Protein AF-A0A9E5QUR3-F1 (afdb_monomer_lite)

Sequence (126 aa):
MLERWEDKIEAMLRLTPRQNVTSLLGVPTWTIVLLQRILDETGKQHIEEVWPHLEVFIHGAVAFTPYREWFQKIAPSLRFMETYNASEGFFGLQDELSREDMLLLLDYGIFYEFVPLAELEQAHPR

Radius of gyration: 18.16 Å; chains: 1; bounding box: 45×33×49 Å

Structure (mmCIF, N/CA/C/O backbone):
data_AF-A0A9E5QUR3-F1
#
_entry.id   AF-A0A9E5QUR3-F1
#
loop_
_atom_site.group_PDB
_atom_site.id
_atom_site.type_symbol
_atom_site.label_atom_id
_atom_site.label_alt_id
_atom_site.label_comp_id
_atom_site.label_asym_id
_atom_site.label_entity_id
_atom_site.label_seq_id
_atom_site.pdbx_PDB_ins_code
_atom_site.Cartn_x
_atom_site.Cartn_y
_atom_site.Cartn_z
_atom_site.occupancy
_atom_site.B_iso_or_equiv
_atom_site.auth_seq_id
_atom_site.auth_comp_id
_atom_site.auth_asym_id
_atom_site.auth_atom_id
_atom_site.pdbx_PDB_model_num
ATOM 1 N N . MET A 1 1 ? 6.381 22.691 4.811 1.00 51.72 1 MET A N 1
ATOM 2 C CA . MET A 1 1 ? 6.107 21.242 4.950 1.00 51.72 1 MET A CA 1
ATOM 3 C C . MET A 1 1 ? 6.888 20.749 6.161 1.00 51.72 1 MET A C 1
ATOM 5 O O . MET A 1 1 ? 7.980 21.259 6.355 1.00 51.72 1 MET A O 1
ATOM 9 N N . LEU A 1 2 ? 6.356 19.840 6.986 1.00 67.06 2 LEU A N 1
ATOM 10 C CA . LEU A 1 2 ? 7.141 19.242 8.081 1.00 67.06 2 LEU A CA 1
ATOM 11 C C . LEU A 1 2 ? 8.331 18.471 7.485 1.00 67.06 2 LEU A C 1
ATOM 13 O O . LEU A 1 2 ? 8.135 17.705 6.538 1.00 67.06 2 LEU A O 1
ATOM 17 N N . GLU A 1 3 ? 9.542 18.700 7.992 1.00 75.44 3 GLU A N 1
ATOM 18 C CA . GLU A 1 3 ? 10.769 18.108 7.434 1.00 75.44 3 GLU A CA 1
ATOM 19 C C . GLU A 1 3 ? 11.024 16.700 7.975 1.00 75.44 3 GLU A C 1
ATOM 21 O O . GLU A 1 3 ? 11.399 15.804 7.219 1.00 75.44 3 GLU A O 1
ATOM 26 N N . ARG A 1 4 ? 10.751 16.478 9.265 1.00 82.69 4 ARG A N 1
ATOM 27 C CA . ARG A 1 4 ? 10.962 15.190 9.927 1.00 82.69 4 ARG A CA 1
ATOM 28 C C . ARG A 1 4 ? 9.747 14.290 9.783 1.00 82.69 4 ARG A C 1
ATOM 30 O O . ARG A 1 4 ? 8.600 14.733 9.866 1.00 82.69 4 ARG A O 1
ATOM 37 N N . TRP A 1 5 ? 10.007 13.010 9.562 1.00 80.94 5 TRP A N 1
ATOM 38 C CA . TR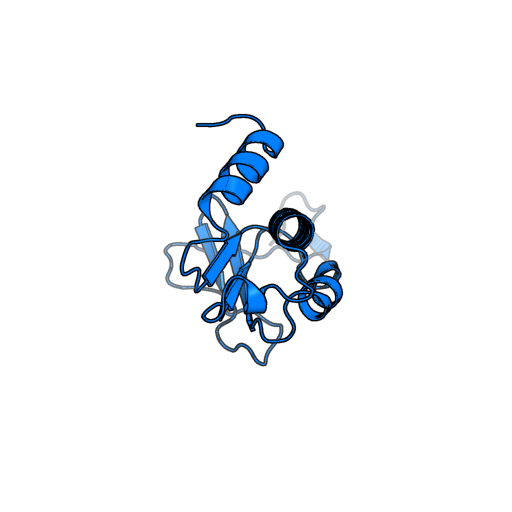P A 1 5 ? 8.955 12.021 9.373 1.00 80.94 5 TRP A CA 1
ATOM 39 C C . TRP A 1 5 ? 8.169 11.760 10.665 1.00 80.94 5 TRP A C 1
ATOM 41 O O . TRP A 1 5 ? 6.947 11.629 10.634 1.00 80.94 5 TRP A O 1
ATOM 51 N N . GLU A 1 6 ? 8.847 11.772 11.810 1.00 84.00 6 GLU A N 1
ATOM 52 C CA . GLU A 1 6 ? 8.230 11.562 13.119 1.00 84.00 6 GLU A CA 1
ATOM 53 C C . GLU A 1 6 ? 7.166 12.626 13.416 1.00 84.00 6 GLU A C 1
ATOM 55 O O . GLU A 1 6 ? 6.067 12.297 13.862 1.00 84.00 6 GLU A O 1
ATOM 60 N N . ASP A 1 7 ? 7.443 13.886 13.069 1.00 89.56 7 ASP A N 1
ATOM 61 C CA . ASP A 1 7 ? 6.504 14.997 13.252 1.00 89.56 7 ASP A CA 1
ATOM 62 C C . ASP A 1 7 ? 5.251 14.830 12.378 1.00 89.56 7 ASP A C 1
ATOM 64 O O . ASP A 1 7 ? 4.147 15.211 12.778 1.00 89.56 7 ASP A O 1
ATOM 68 N N . LYS A 1 8 ? 5.400 14.240 11.181 1.00 88.25 8 LYS A N 1
ATOM 69 C CA . LYS A 1 8 ? 4.270 13.939 10.287 1.00 88.25 8 LYS A CA 1
ATOM 70 C C . LYS A 1 8 ? 3.393 12.839 10.862 1.00 88.25 8 LYS A C 1
ATOM 72 O O . LYS A 1 8 ? 2.176 12.998 10.869 1.00 88.25 8 LYS A O 1
ATOM 77 N N . ILE A 1 9 ? 3.994 11.753 11.349 1.00 89.00 9 ILE A N 1
ATOM 78 C CA . ILE A 1 9 ? 3.265 10.667 12.017 1.00 89.00 9 ILE A CA 1
ATOM 79 C C . ILE A 1 9 ? 2.472 11.221 13.198 1.00 89.00 9 ILE A C 1
ATOM 81 O O . ILE A 1 9 ? 1.273 10.986 13.299 1.00 89.00 9 ILE A O 1
ATOM 85 N N . GLU A 1 10 ? 3.117 12.026 14.037 1.00 90.44 10 GLU A N 1
ATOM 86 C CA . GLU A 1 10 ? 2.497 12.641 15.206 1.00 90.44 10 GLU A CA 1
ATOM 87 C C . GLU A 1 10 ? 1.327 13.570 14.831 1.00 90.44 10 GLU A C 1
ATOM 89 O O . GLU A 1 10 ? 0.270 13.568 15.462 1.00 90.44 10 GLU A O 1
ATOM 94 N N . ALA A 1 11 ? 1.470 14.347 13.755 1.00 92.31 11 ALA A N 1
ATOM 95 C CA . ALA A 1 11 ? 0.373 15.152 13.233 1.00 92.31 11 ALA A CA 1
ATOM 96 C C . ALA A 1 11 ? -0.784 14.294 12.692 1.00 92.31 11 ALA A C 1
ATOM 98 O O . ALA A 1 11 ? -1.945 14.599 12.970 1.00 92.31 11 ALA A O 1
ATOM 99 N N . MET A 1 12 ? -0.488 13.223 11.948 1.00 92.56 12 MET A N 1
ATOM 100 C CA . MET A 1 12 ? -1.502 12.310 11.413 1.00 92.56 12 MET A CA 1
ATOM 101 C C . MET A 1 12 ? -2.267 11.598 12.530 1.00 92.56 12 MET A C 1
ATOM 103 O O . MET A 1 12 ? -3.492 11.511 12.454 1.00 92.56 12 MET A O 1
ATOM 107 N N . LEU A 1 13 ? -1.585 11.169 13.589 1.00 92.69 13 LEU A N 1
ATOM 108 C CA . LEU A 1 13 ? -2.193 10.515 14.751 1.00 92.69 13 LEU A CA 1
ATOM 109 C C . LEU A 1 13 ? -3.210 11.394 15.465 1.00 92.69 13 LEU A C 1
ATOM 111 O O . LEU A 1 13 ? -4.297 10.943 15.800 1.00 92.69 13 LEU A O 1
ATOM 115 N N . ARG A 1 14 ? -2.930 12.689 15.612 1.00 91.25 14 ARG A N 1
ATOM 116 C CA . ARG A 1 14 ? -3.906 13.605 16.219 1.00 91.25 14 ARG A CA 1
ATOM 117 C C . ARG A 1 14 ? -5.127 13.862 15.339 1.00 91.25 14 ARG A C 1
ATOM 119 O O . ARG A 1 14 ? -6.205 14.148 15.858 1.00 91.25 14 ARG A O 1
ATOM 126 N N . LEU A 1 15 ? -4.953 13.843 14.018 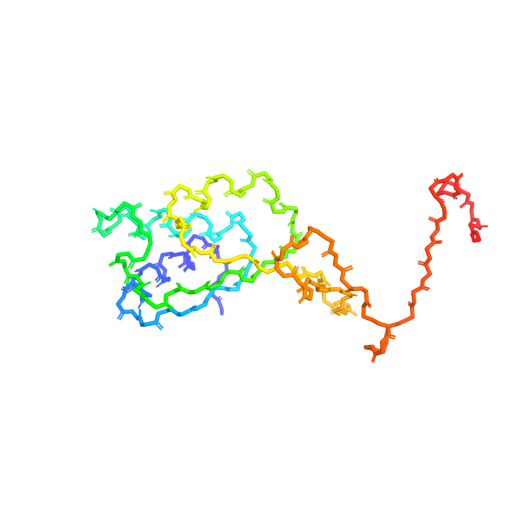1.00 91.81 15 LEU A N 1
ATOM 127 C CA . LEU A 1 15 ? -5.960 14.337 13.075 1.00 91.81 15 LEU A CA 1
ATOM 128 C C . LEU A 1 15 ? -6.853 13.236 12.502 1.00 91.81 15 LEU A C 1
ATOM 130 O O . LEU A 1 15 ? -8.049 13.462 12.322 1.00 91.81 15 LEU A O 1
ATOM 134 N N . THR A 1 16 ? -6.278 12.077 12.188 1.00 93.44 16 THR A N 1
ATOM 135 C CA . THR A 1 16 ? -6.895 11.060 11.323 1.00 93.44 16 THR A CA 1
ATOM 136 C C . THR A 1 16 ? -7.767 10.006 12.018 1.00 93.44 16 THR A C 1
ATOM 138 O O . THR A 1 16 ? -8.728 9.578 11.380 1.00 93.44 16 THR A O 1
ATOM 141 N N . PRO A 1 17 ? -7.578 9.620 13.300 1.00 92.62 17 PRO A N 1
ATOM 142 C CA . PRO A 1 17 ? -8.400 8.572 13.921 1.00 92.62 17 PRO A CA 1
ATOM 143 C C . PRO A 1 17 ? -9.893 8.900 14.011 1.00 92.62 17 PRO A C 1
ATOM 145 O O . PRO A 1 17 ? -10.717 8.009 14.146 1.00 92.62 17 PRO A O 1
ATOM 148 N N . ARG A 1 18 ? -10.256 10.187 13.947 1.00 92.06 18 ARG A N 1
ATOM 149 C CA . ARG A 1 18 ? -11.656 10.651 13.974 1.00 92.06 18 ARG A CA 1
ATOM 150 C C . ARG A 1 18 ? -12.231 10.930 12.587 1.00 92.06 18 ARG A C 1
ATOM 152 O O . ARG A 1 18 ? -13.362 11.394 12.484 1.00 92.06 18 ARG A O 1
ATOM 159 N N . GLN A 1 19 ? -11.441 10.726 11.537 1.00 96.38 19 GLN A N 1
ATOM 160 C CA . GLN A 1 19 ? -11.869 10.946 10.162 1.00 96.38 19 GLN A CA 1
ATOM 161 C C . GLN A 1 19 ? -12.446 9.664 9.580 1.00 96.38 19 GLN A C 1
ATOM 163 O O . GLN A 1 19 ? -12.070 8.559 9.966 1.00 96.38 19 GLN A O 1
ATOM 168 N N . ASN A 1 20 ? -13.316 9.827 8.590 1.00 96.56 20 ASN A N 1
ATOM 169 C CA . ASN A 1 20 ? -13.759 8.716 7.766 1.00 96.56 20 ASN A CA 1
ATOM 170 C C . ASN A 1 20 ? -12.691 8.395 6.708 1.00 96.56 20 ASN A C 1
ATOM 172 O O . ASN A 1 20 ? -12.758 8.889 5.582 1.00 96.56 20 ASN A O 1
ATOM 176 N N . VAL A 1 21 ? -11.672 7.626 7.091 1.00 97.06 21 VAL A N 1
ATOM 177 C CA . VAL A 1 21 ? -10.635 7.165 6.162 1.00 97.06 21 VAL A CA 1
ATOM 178 C C . VAL A 1 21 ? -11.134 5.915 5.445 1.00 97.06 21 VAL A C 1
ATOM 180 O O . VAL A 1 21 ? -11.417 4.904 6.080 1.00 97.06 21 VAL A O 1
ATOM 183 N N . THR A 1 22 ? -11.226 5.986 4.118 1.00 97.19 22 THR A N 1
ATOM 184 C CA . THR A 1 22 ? -11.711 4.879 3.277 1.00 97.19 22 THR A CA 1
ATOM 185 C C . THR A 1 22 ? -10.606 4.197 2.476 1.00 97.19 22 THR A C 1
ATOM 187 O O . THR A 1 22 ? -10.733 3.043 2.074 1.00 97.19 22 THR A O 1
ATOM 190 N N . SER A 1 23 ? -9.487 4.887 2.271 1.00 96.94 23 SER A N 1
ATOM 191 C CA . SER A 1 23 ? -8.344 4.376 1.523 1.00 96.94 23 SER A CA 1
ATOM 192 C C . SER A 1 23 ? -7.036 4.937 2.058 1.00 96.94 23 SER A C 1
ATOM 194 O O . SER A 1 23 ? -6.977 6.091 2.488 1.00 96.94 23 SER A O 1
ATOM 196 N N . LEU A 1 24 ? -5.973 4.147 1.949 1.00 96.62 24 LEU A N 1
ATOM 197 C CA . LEU A 1 24 ? -4.605 4.549 2.255 1.00 96.62 24 LEU A CA 1
ATOM 198 C C . LEU A 1 24 ? -3.771 4.531 0.976 1.00 96.62 24 LEU A C 1
ATOM 200 O O . LEU A 1 24 ? -3.941 3.652 0.134 1.00 96.62 24 LEU A O 1
ATOM 204 N N . LEU A 1 25 ? -2.862 5.494 0.840 1.00 95.31 25 LEU A N 1
ATOM 205 C CA . LEU A 1 25 ? -1.889 5.555 -0.246 1.00 95.31 25 LEU A CA 1
ATOM 206 C C . LEU A 1 25 ? -0.511 5.818 0.355 1.00 95.31 25 LEU A C 1
ATOM 208 O O . LEU A 1 25 ? -0.353 6.779 1.111 1.00 95.31 25 LEU A O 1
ATOM 212 N N . GLY A 1 26 ? 0.486 4.993 0.040 1.00 92.88 26 GLY A N 1
ATOM 213 C CA . GLY A 1 26 ? 1.842 5.240 0.527 1.00 92.88 26 GLY A CA 1
ATOM 214 C C . GLY A 1 26 ? 2.758 4.026 0.583 1.00 92.88 26 GLY A C 1
ATOM 215 O O . GLY A 1 26 ? 2.454 2.948 0.083 1.00 92.88 26 GLY A O 1
ATOM 216 N N . VAL A 1 27 ? 3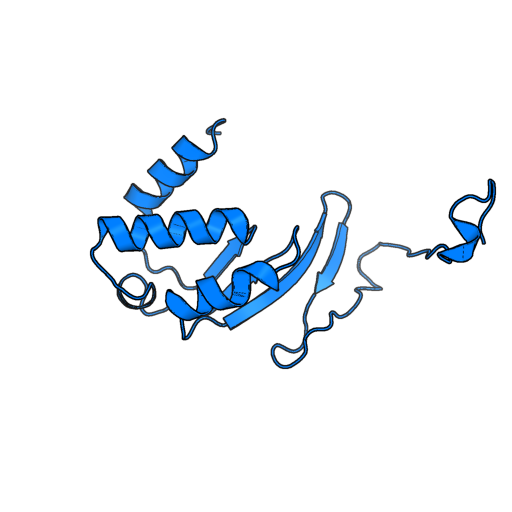.911 4.224 1.219 1.00 94.19 27 VAL A N 1
ATOM 217 C CA . VAL A 1 27 ? 4.953 3.200 1.343 1.00 94.19 27 VAL A CA 1
ATOM 218 C C . VAL A 1 27 ? 4.633 2.273 2.527 1.00 94.19 27 VAL A C 1
ATOM 220 O O . VAL A 1 27 ? 4.440 2.774 3.640 1.00 94.19 27 VAL A O 1
ATOM 223 N N . PRO A 1 28 ? 4.623 0.938 2.342 1.00 95.31 28 PRO A N 1
ATOM 224 C CA . PRO A 1 28 ? 4.260 -0.027 3.384 1.00 95.31 28 PRO A CA 1
ATOM 225 C C . PRO A 1 28 ? 4.982 0.157 4.723 1.00 95.31 28 PRO A C 1
ATOM 227 O O . PRO A 1 28 ? 4.342 0.103 5.771 1.00 95.31 28 PRO A O 1
ATOM 230 N N . THR A 1 29 ? 6.291 0.429 4.691 1.00 93.00 29 THR A N 1
ATOM 231 C CA . THR A 1 29 ? 7.156 0.590 5.878 1.00 93.00 29 THR A CA 1
ATOM 232 C C . THR A 1 29 ? 6.716 1.703 6.814 1.00 93.00 29 THR A C 1
ATOM 234 O O . THR A 1 29 ? 6.920 1.624 8.021 1.00 93.00 29 THR A O 1
ATOM 237 N N . TRP A 1 30 ? 6.117 2.747 6.264 1.00 92.06 30 TRP A N 1
ATOM 238 C CA . TRP A 1 30 ? 5.710 3.925 7.008 1.00 92.06 30 TRP A CA 1
ATOM 239 C C . TRP A 1 30 ? 4.245 3.865 7.406 1.00 92.06 30 TRP A C 1
ATOM 241 O O . TRP A 1 30 ? 3.889 4.230 8.528 1.00 92.06 30 TRP A O 1
ATOM 251 N N . THR A 1 31 ? 3.406 3.346 6.510 1.00 94.75 31 THR A N 1
ATOM 252 C CA . THR A 1 31 ? 1.990 3.131 6.791 1.00 94.75 31 THR A CA 1
ATOM 253 C C . THR A 1 31 ? 1.815 2.175 7.966 1.00 94.75 31 THR A C 1
ATOM 255 O O . THR A 1 31 ? 1.047 2.481 8.870 1.00 94.75 31 THR A O 1
ATOM 258 N N . ILE A 1 32 ? 2.571 1.072 8.031 1.00 94.62 32 ILE A N 1
ATOM 259 C CA . ILE A 1 32 ? 2.472 0.122 9.150 1.00 94.62 32 ILE A CA 1
ATOM 260 C C . ILE A 1 32 ? 2.774 0.773 10.508 1.00 94.62 32 ILE A C 1
ATOM 262 O O . ILE A 1 32 ? 2.049 0.531 11.469 1.00 94.62 32 ILE A O 1
ATOM 266 N N . VAL A 1 33 ? 3.784 1.648 10.580 1.00 93.94 33 VAL A N 1
ATOM 267 C CA . VAL A 1 33 ? 4.136 2.378 11.809 1.00 93.94 33 VAL A CA 1
ATOM 268 C C . VAL A 1 33 ? 3.003 3.314 12.222 1.00 93.94 33 VAL A C 1
ATOM 270 O O . VAL A 1 33 ? 2.663 3.384 13.402 1.00 93.94 33 VAL A O 1
ATOM 273 N N . LEU A 1 34 ? 2.385 4.013 11.262 1.00 95.12 34 LEU A N 1
A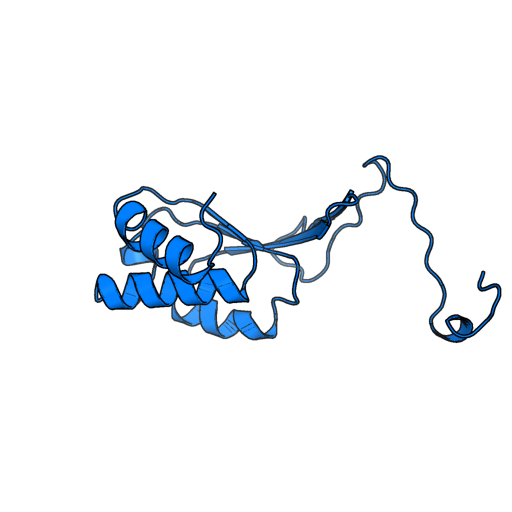TOM 274 C CA . LEU A 1 34 ? 1.220 4.853 11.535 1.00 95.12 34 LEU A CA 1
ATOM 275 C C . LEU A 1 34 ? 0.055 4.025 12.087 1.00 95.12 34 LEU A C 1
ATOM 277 O O . LEU A 1 34 ? -0.508 4.394 13.113 1.00 95.12 34 LEU A O 1
ATOM 281 N N . LEU A 1 35 ? -0.292 2.913 11.431 1.00 96.06 35 LEU A N 1
ATOM 282 C CA . LEU A 1 35 ? -1.413 2.070 11.850 1.00 96.06 35 LEU A CA 1
ATOM 283 C C . LEU A 1 35 ? -1.188 1.492 13.250 1.00 96.06 35 LEU A C 1
ATOM 285 O O . LEU A 1 35 ? -2.092 1.549 14.075 1.00 96.06 35 LEU A O 1
ATOM 289 N N . GLN A 1 36 ? 0.022 1.008 13.545 1.00 95.38 36 GLN A N 1
ATOM 290 C CA . GLN A 1 36 ? 0.381 0.524 14.881 1.00 95.38 36 GLN A CA 1
ATOM 291 C C . GLN A 1 36 ? 0.206 1.614 15.940 1.00 95.38 36 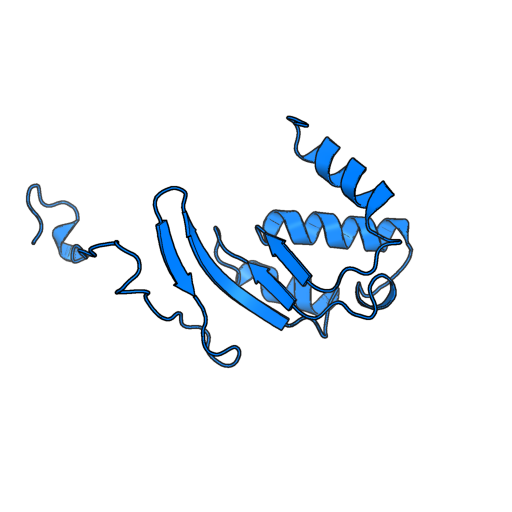GLN A C 1
ATOM 293 O O . GLN A 1 36 ? -0.473 1.390 16.936 1.00 95.38 36 GLN A O 1
ATOM 298 N N . ARG A 1 37 ? 0.720 2.825 15.692 1.00 95.81 37 ARG A N 1
ATOM 299 C CA . ARG A 1 37 ? 0.559 3.938 16.636 1.00 95.81 37 ARG A CA 1
ATOM 300 C C . ARG A 1 37 ? -0.903 4.351 16.834 1.00 95.81 37 ARG A C 1
ATOM 302 O O . ARG A 1 37 ? -1.281 4.689 17.950 1.00 95.81 37 ARG A O 1
ATOM 309 N N . ILE A 1 38 ? -1.730 4.312 15.785 1.00 96.50 38 ILE A N 1
ATOM 310 C CA . ILE A 1 38 ? -3.171 4.588 15.902 1.00 96.50 38 ILE A CA 1
ATOM 311 C C . ILE A 1 38 ? -3.830 3.554 16.819 1.00 96.50 38 ILE A C 1
ATOM 313 O O . ILE A 1 38 ? -4.624 3.919 17.686 1.00 96.50 38 ILE A O 1
ATOM 317 N N . LEU A 1 39 ? -3.509 2.273 16.642 1.00 97.06 39 LEU A N 1
ATOM 318 C CA . LEU A 1 39 ? -4.049 1.193 17.468 1.00 97.06 39 LEU A CA 1
ATOM 319 C C . LEU A 1 39 ? -3.609 1.320 18.928 1.00 97.06 39 LEU A C 1
ATOM 321 O O . LEU A 1 39 ? -4.454 1.223 19.816 1.00 97.06 39 LEU A O 1
ATOM 325 N N . ASP A 1 40 ? -2.337 1.642 19.168 1.00 95.88 40 ASP A N 1
ATOM 326 C CA . ASP A 1 40 ? -1.800 1.876 20.512 1.00 95.88 40 ASP A CA 1
ATOM 327 C C . ASP A 1 40 ? -2.507 3.050 21.215 1.00 95.88 40 ASP A C 1
ATOM 329 O O . ASP A 1 40 ? -2.905 2.934 22.374 1.00 95.88 40 ASP A O 1
ATOM 333 N N . GLU A 1 41 ? -2.716 4.174 20.520 1.00 93.94 41 GLU A N 1
ATOM 334 C CA . GLU A 1 41 ? -3.377 5.361 21.087 1.00 93.94 41 GLU A CA 1
ATOM 335 C C . GLU A 1 41 ? -4.882 5.166 21.313 1.00 93.94 41 GLU A C 1
ATOM 337 O O . GLU A 1 41 ? -5.459 5.735 22.242 1.00 93.94 41 GLU A O 1
ATOM 342 N N . THR A 1 42 ? -5.535 4.369 20.466 1.00 94.81 42 THR A N 1
ATOM 343 C CA . THR A 1 42 ? -6.980 4.108 20.552 1.00 94.81 42 THR A CA 1
ATOM 344 C C . THR A 1 42 ? -7.324 2.887 21.409 1.00 94.81 42 THR A C 1
ATOM 346 O O . THR A 1 42 ? -8.491 2.701 21.761 1.00 94.81 42 THR A O 1
ATOM 349 N N . GLY A 1 43 ? -6.332 2.060 21.760 1.00 96.19 43 GLY A N 1
ATOM 350 C CA . GLY A 1 43 ? -6.515 0.791 22.467 1.00 96.19 43 GLY A CA 1
ATOM 351 C C . GLY A 1 43 ? -7.253 -0.270 21.644 1.00 96.19 43 GLY A C 1
ATOM 352 O O . GLY A 1 43 ? -7.876 -1.166 22.219 1.00 96.19 43 GLY A O 1
ATOM 353 N N . LYS A 1 44 ? -7.249 -0.141 20.314 1.00 96.94 44 LYS A N 1
ATOM 354 C CA . LYS A 1 44 ? -7.936 -1.040 19.377 1.00 96.94 44 LYS A CA 1
ATOM 355 C C . LYS A 1 44 ? -7.016 -2.155 18.898 1.00 96.94 44 LYS A C 1
ATOM 357 O O . LYS A 1 44 ? -5.800 -2.005 18.914 1.00 96.94 44 LYS A O 1
ATOM 362 N N . GLN A 1 45 ? -7.593 -3.278 18.476 1.00 96.69 45 GLN A N 1
ATOM 363 C CA . GLN A 1 45 ? -6.816 -4.405 17.947 1.00 96.69 45 GLN A CA 1
ATOM 364 C C . GLN A 1 45 ? -6.734 -4.367 16.424 1.00 96.69 45 GLN A C 1
ATOM 366 O O . GLN A 1 45 ? -5.706 -4.739 15.855 1.00 96.69 45 GLN A O 1
ATOM 371 N N . HIS A 1 46 ? -7.803 -3.900 15.777 1.00 97.56 46 HIS A N 1
ATOM 372 C CA . HIS A 1 46 ? -7.906 -3.845 14.325 1.00 97.56 46 HIS A CA 1
ATOM 373 C C . HIS A 1 46 ? -8.231 -2.432 13.848 1.00 97.56 46 HIS A C 1
ATOM 375 O O . HIS A 1 46 ? -9.016 -1.714 14.473 1.00 97.56 46 HIS A O 1
ATOM 381 N N . ILE A 1 47 ? -7.620 -2.008 12.741 1.00 97.62 47 ILE A N 1
ATOM 382 C CA . ILE A 1 47 ? -7.750 -0.633 12.249 1.00 97.62 47 ILE A CA 1
ATOM 383 C C . ILE A 1 47 ? -9.177 -0.325 11.798 1.00 97.62 47 ILE A C 1
ATOM 385 O O . ILE A 1 47 ? -9.619 0.815 11.891 1.00 97.62 47 ILE A O 1
ATOM 389 N N . GLU A 1 48 ? -9.930 -1.339 11.384 1.00 95.62 48 GLU A N 1
ATOM 390 C CA . GLU A 1 48 ? -11.336 -1.231 11.007 1.00 95.62 48 GLU A CA 1
ATOM 391 C C . GLU A 1 48 ? -12.229 -0.817 12.186 1.00 95.62 48 GLU A C 1
ATOM 393 O O . GLU A 1 48 ? -13.307 -0.264 11.984 1.00 95.62 48 GLU A O 1
ATOM 398 N N . GLU A 1 49 ? -11.781 -1.018 13.431 1.00 97.06 49 GLU A N 1
ATOM 399 C CA . GLU A 1 49 ? -12.470 -0.480 14.608 1.00 97.06 49 GLU A CA 1
ATOM 400 C C . GLU A 1 49 ? -12.332 1.045 14.728 1.00 97.06 49 GLU A C 1
ATOM 402 O O . GLU A 1 49 ? -13.163 1.689 15.371 1.00 97.06 49 GLU A O 1
ATOM 407 N N . VAL A 1 50 ? -11.268 1.612 14.151 1.00 97.38 50 VAL A N 1
ATOM 408 C CA . VAL A 1 50 ? -11.007 3.058 14.094 1.00 97.38 50 VAL A CA 1
ATOM 409 C C . VAL A 1 50 ? -11.611 3.652 12.822 1.00 97.38 50 VAL A C 1
ATOM 411 O O . VAL A 1 50 ? -12.252 4.701 12.872 1.00 97.38 50 VAL A O 1
ATOM 414 N N . TRP A 1 51 ? -11.458 2.958 11.693 1.00 97.69 51 TRP A N 1
ATOM 415 C CA . TRP A 1 51 ? -11.945 3.362 10.376 1.00 97.69 51 TRP A CA 1
ATOM 416 C C . TRP A 1 51 ? -12.845 2.275 9.761 1.00 97.69 51 TRP A C 1
ATOM 418 O O . TRP A 1 51 ? -12.381 1.476 8.948 1.00 97.69 51 TRP A O 1
ATOM 428 N N . PRO A 1 52 ? -14.153 2.258 10.089 1.00 96.62 52 PRO A N 1
ATOM 429 C CA . PRO A 1 52 ? -15.080 1.201 9.659 1.00 96.62 52 PRO A CA 1
ATOM 430 C C . PRO A 1 52 ? -15.313 1.104 8.149 1.00 96.62 52 PRO A C 1
ATOM 432 O O . PRO A 1 52 ? -15.871 0.119 7.672 1.00 96.62 52 PRO A O 1
ATOM 435 N N . HIS A 1 53 ? -14.937 2.141 7.401 1.00 97.38 53 HIS A N 1
ATOM 436 C CA . HIS A 1 53 ? -15.094 2.215 5.950 1.00 97.38 53 HIS A CA 1
ATOM 437 C C . HIS A 1 53 ? -13.759 2.104 5.206 1.00 97.38 53 HIS A C 1
ATOM 439 O O . HIS A 1 53 ? -13.708 2.401 4.014 1.00 97.38 53 HIS A O 1
ATOM 445 N N . LEU A 1 54 ? -12.680 1.712 5.892 1.00 97.62 54 LEU A N 1
ATOM 446 C CA . LEU A 1 54 ? -11.393 1.469 5.257 1.00 97.62 54 LEU A CA 1
ATOM 447 C C . LEU A 1 54 ? -11.480 0.229 4.358 1.00 97.62 54 LEU A C 1
ATOM 449 O O . LEU A 1 54 ? -11.811 -0.860 4.815 1.00 97.62 54 LEU A O 1
ATOM 453 N N . GLU A 1 55 ? -11.135 0.394 3.085 1.00 95.88 55 GLU A N 1
ATOM 454 C CA . GLU A 1 55 ? -11.324 -0.646 2.073 1.00 95.88 55 GLU A CA 1
ATOM 455 C C . GLU A 1 55 ? -10.035 -1.099 1.398 1.00 95.88 55 GLU A C 1
ATOM 457 O O . GLU A 1 55 ? -9.879 -2.284 1.088 1.00 95.88 55 GLU A O 1
ATOM 462 N N . VAL A 1 56 ? -9.126 -0.163 1.121 1.00 95.44 56 VAL A N 1
ATOM 463 C CA . VAL A 1 56 ? -7.958 -0.435 0.282 1.00 95.44 56 VAL A CA 1
ATOM 464 C C . VAL A 1 56 ? -6.727 0.338 0.733 1.00 95.44 56 VAL A C 1
ATOM 466 O O . VAL A 1 56 ? -6.795 1.520 1.074 1.00 95.44 56 VAL A O 1
ATOM 469 N N . PHE A 1 57 ? -5.583 -0.333 0.691 1.00 96.62 57 PHE A N 1
ATOM 470 C CA . PHE A 1 57 ? -4.267 0.275 0.762 1.00 96.62 57 PHE A CA 1
ATOM 471 C C . PHE A 1 57 ? -3.560 0.129 -0.584 1.00 96.62 57 PHE A C 1
ATOM 473 O O . PHE A 1 57 ? -3.189 -0.968 -0.998 1.00 96.62 57 PHE A O 1
ATOM 480 N N . ILE A 1 58 ? -3.385 1.260 -1.261 1.00 96.06 58 ILE A N 1
ATOM 481 C CA . ILE A 1 58 ? -2.635 1.366 -2.507 1.00 96.06 58 ILE A CA 1
ATOM 482 C C . ILE A 1 58 ? -1.178 1.646 -2.145 1.00 96.06 58 ILE A C 1
ATOM 484 O O . ILE A 1 58 ? -0.878 2.640 -1.474 1.00 96.06 58 ILE A O 1
ATOM 488 N N . HIS A 1 59 ? -0.272 0.772 -2.562 1.00 95.75 59 HIS A N 1
ATOM 489 C CA . HIS A 1 59 ? 1.120 0.828 -2.137 1.00 95.75 59 HIS A CA 1
ATOM 490 C C . HIS A 1 59 ? 2.105 0.704 -3.295 1.00 95.75 59 HIS A C 1
ATOM 492 O O . HIS A 1 59 ? 1.762 0.267 -4.388 1.00 95.75 59 HIS A O 1
ATOM 498 N N . GLY A 1 60 ? 3.351 1.091 -3.035 1.00 94.31 60 GLY A N 1
ATOM 499 C CA . GLY A 1 60 ? 4.445 1.028 -3.998 1.00 94.31 60 GLY A CA 1
ATOM 500 C C . GLY A 1 60 ? 5.785 1.374 -3.350 1.00 94.31 60 GLY A C 1
ATOM 501 O O . GLY A 1 60 ? 5.922 1.347 -2.123 1.00 94.31 60 GLY A O 1
ATOM 502 N N . ALA A 1 61 ? 6.761 1.735 -4.185 1.00 90.31 61 ALA A N 1
ATOM 503 C CA . ALA A 1 61 ? 8.138 2.126 -3.845 1.00 90.31 61 ALA A CA 1
ATOM 504 C C . ALA A 1 61 ? 9.042 1.038 -3.229 1.00 90.31 61 ALA A C 1
ATOM 506 O O . ALA A 1 61 ? 10.251 1.072 -3.447 1.00 90.31 61 ALA A O 1
ATOM 507 N N . VAL A 1 62 ? 8.498 0.078 -2.481 1.00 91.56 62 VAL A N 1
ATOM 508 C CA . VAL A 1 62 ? 9.237 -1.070 -1.933 1.00 91.56 62 VAL A CA 1
ATOM 509 C C . VAL A 1 62 ? 8.416 -2.346 -2.071 1.00 91.56 62 VAL A C 1
ATOM 511 O O . VAL A 1 62 ? 7.189 -2.290 -2.121 1.00 91.56 62 VAL A O 1
ATOM 514 N N . ALA A 1 63 ? 9.095 -3.494 -2.070 1.00 89.75 63 ALA A N 1
ATOM 515 C CA . ALA A 1 63 ? 8.439 -4.796 -2.097 1.00 89.75 63 ALA A CA 1
ATOM 516 C C . ALA A 1 63 ? 7.473 -4.949 -0.910 1.00 89.75 63 ALA A C 1
ATOM 518 O O . ALA A 1 63 ? 7.864 -4.780 0.249 1.00 89.75 63 ALA A O 1
ATOM 519 N N . PHE A 1 64 ? 6.216 -5.290 -1.195 1.00 91.75 64 PHE A N 1
ATOM 520 C CA . PHE A 1 64 ? 5.183 -5.412 -0.166 1.00 91.75 64 PHE A CA 1
ATOM 521 C C . PHE A 1 64 ? 5.203 -6.751 0.575 1.00 91.75 64 PHE A C 1
ATOM 523 O O . PHE A 1 64 ? 4.869 -6.803 1.759 1.00 91.75 64 PHE A O 1
ATOM 530 N N . THR A 1 65 ? 5.638 -7.824 -0.090 1.00 91.69 65 THR A N 1
ATOM 531 C CA . THR A 1 65 ? 5.614 -9.206 0.420 1.00 91.69 65 THR A CA 1
ATOM 532 C C . THR A 1 65 ? 6.096 -9.366 1.870 1.00 91.69 65 THR A C 1
ATOM 534 O O . THR A 1 65 ? 5.382 -10.007 2.640 1.00 91.69 65 THR A O 1
ATOM 537 N N . PRO A 1 66 ? 7.213 -8.750 2.316 1.00 92.12 66 PRO A N 1
ATOM 538 C CA . PRO A 1 66 ? 7.685 -8.891 3.699 1.00 92.12 66 PRO A CA 1
ATOM 539 C C . PRO A 1 66 ? 6.744 -8.296 4.762 1.00 92.12 66 PRO A C 1
ATOM 541 O O . PRO A 1 66 ? 6.825 -8.657 5.935 1.00 92.12 66 PRO A O 1
ATOM 544 N N . TYR A 1 67 ? 5.866 -7.367 4.374 1.00 92.94 67 TYR A N 1
ATOM 545 C CA . TYR A 1 67 ? 4.979 -6.629 5.279 1.00 92.94 67 TYR A CA 1
ATOM 546 C C . TYR A 1 67 ? 3.546 -7.170 5.288 1.00 92.94 67 TYR A C 1
ATOM 548 O O . TYR A 1 67 ? 2.785 -6.846 6.200 1.00 92.94 67 TYR A O 1
ATOM 556 N N . ARG A 1 68 ? 3.172 -8.005 4.309 1.00 92.50 68 ARG A N 1
ATOM 557 C CA . ARG A 1 68 ? 1.797 -8.494 4.120 1.00 92.50 68 ARG A CA 1
ATOM 558 C C . ARG A 1 68 ? 1.213 -9.125 5.386 1.00 92.50 68 ARG A C 1
ATOM 560 O O . ARG A 1 68 ? 0.117 -8.752 5.796 1.00 92.50 68 ARG A O 1
ATOM 567 N N . GLU A 1 69 ? 1.955 -10.021 6.037 1.00 93.75 69 GLU A N 1
ATOM 568 C CA . GLU A 1 69 ? 1.493 -10.696 7.261 1.00 93.75 69 GLU A CA 1
ATOM 569 C C . GLU A 1 69 ? 1.224 -9.721 8.410 1.00 93.75 69 GLU A C 1
ATOM 571 O O . GLU A 1 69 ? 0.332 -9.938 9.228 1.00 93.75 69 GLU A O 1
ATOM 576 N N . TRP A 1 70 ? 1.995 -8.638 8.495 1.00 94.38 70 TRP A N 1
ATOM 577 C CA . TRP A 1 70 ? 1.796 -7.638 9.533 1.00 94.38 70 TRP A CA 1
ATOM 578 C C . TRP A 1 70 ? 0.521 -6.838 9.309 1.00 94.38 70 TRP A C 1
ATOM 580 O O . TRP A 1 70 ? -0.250 -6.664 10.251 1.00 94.38 70 TRP A O 1
ATOM 590 N N . PHE A 1 71 ? 0.273 -6.401 8.072 1.00 95.81 71 PHE A N 1
ATOM 591 C CA . PHE A 1 71 ? -0.978 -5.731 7.729 1.00 95.81 71 PHE A CA 1
ATOM 592 C C . PHE A 1 71 ? -2.179 -6.649 7.960 1.00 95.81 71 PHE A C 1
ATOM 594 O O . PHE A 1 71 ? -3.149 -6.213 8.561 1.00 95.81 71 PHE A O 1
ATOM 601 N N . GLN A 1 72 ? -2.098 -7.931 7.594 1.00 94.50 72 GLN A N 1
ATOM 602 C CA . GLN A 1 72 ? -3.180 -8.894 7.837 1.00 94.50 72 GLN A CA 1
ATOM 603 C C . GLN A 1 72 ? -3.518 -9.078 9.325 1.00 94.50 72 GLN A C 1
ATOM 605 O O . GLN A 1 72 ? -4.671 -9.341 9.654 1.00 94.50 72 GLN A O 1
ATOM 610 N N . LYS A 1 73 ? -2.548 -8.923 10.238 1.00 96.31 73 LYS A N 1
ATOM 611 C CA . LYS A 1 73 ? -2.801 -9.002 11.690 1.00 96.31 73 LYS A CA 1
ATOM 612 C C . LYS A 1 73 ? -3.603 -7.808 12.211 1.00 96.31 73 LYS A C 1
ATOM 614 O O . LYS A 1 73 ? -4.466 -7.984 13.066 1.00 96.31 73 LYS A O 1
ATOM 619 N N . ILE A 1 74 ? -3.299 -6.607 11.721 1.00 96.75 74 ILE A N 1
ATOM 620 C CA . ILE A 1 74 ? -3.865 -5.351 12.241 1.00 96.75 74 ILE A CA 1
ATOM 621 C C . ILE A 1 74 ? -5.017 -4.798 11.392 1.00 96.75 74 ILE A C 1
ATOM 623 O O . ILE A 1 74 ? -5.726 -3.908 11.842 1.00 96.75 74 ILE A O 1
ATOM 627 N N . ALA A 1 75 ? -5.180 -5.293 10.169 1.00 95.81 75 ALA A N 1
ATOM 628 C CA . ALA A 1 75 ? -6.162 -4.851 9.184 1.00 95.81 75 ALA A CA 1
ATOM 629 C C . ALA A 1 75 ? -6.616 -6.047 8.314 1.00 95.81 75 ALA A C 1
ATOM 631 O O . ALA A 1 75 ? -6.326 -6.094 7.114 1.00 95.81 75 ALA A O 1
ATOM 632 N N . PRO A 1 76 ? -7.247 -7.078 8.907 1.00 94.94 76 PRO A N 1
ATOM 633 C CA . PRO A 1 76 ? -7.532 -8.352 8.240 1.00 94.94 76 PRO A CA 1
ATOM 634 C C . PRO A 1 76 ? -8.468 -8.248 7.029 1.00 94.94 76 PRO A C 1
ATOM 636 O O . PRO A 1 76 ? -8.448 -9.135 6.177 1.00 94.94 76 PRO A O 1
ATOM 639 N N . SER A 1 77 ? -9.293 -7.202 6.939 1.00 93.19 77 SER A N 1
ATOM 640 C CA . SER A 1 77 ? -10.226 -7.006 5.818 1.00 93.19 77 SER A CA 1
ATOM 641 C C . SER A 1 77 ? -9.688 -6.085 4.718 1.00 93.19 77 SER A C 1
ATOM 643 O O . SER A 1 77 ? -10.304 -5.954 3.656 1.00 93.19 77 SER A O 1
ATOM 645 N N . LEU A 1 78 ? -8.533 -5.462 4.959 1.00 95.06 78 LEU A N 1
ATOM 646 C CA . LEU A 1 78 ? -7.930 -4.489 4.064 1.00 95.06 78 LEU A CA 1
ATOM 647 C C . LEU A 1 78 ? -7.458 -5.153 2.770 1.00 95.06 78 LEU A C 1
ATOM 649 O O . LEU A 1 78 ? -6.678 -6.107 2.782 1.00 95.06 78 LEU A O 1
ATOM 653 N N . ARG A 1 79 ? -7.905 -4.615 1.634 1.00 94.19 79 ARG A N 1
ATOM 654 C CA . ARG A 1 79 ? -7.392 -5.006 0.318 1.00 94.19 79 ARG A CA 1
ATOM 655 C C . ARG A 1 79 ? -6.105 -4.248 0.013 1.00 94.19 79 ARG A C 1
ATOM 657 O O . ARG A 1 79 ? -5.932 -3.110 0.444 1.00 94.19 79 ARG A O 1
ATOM 664 N N . PHE A 1 80 ? -5.227 -4.857 -0.772 1.00 94.38 80 PHE A N 1
ATOM 665 C CA . PHE A 1 80 ? -3.964 -4.256 -1.198 1.00 94.38 80 PHE A CA 1
ATOM 666 C C . PHE A 1 80 ? -3.962 -4.109 -2.713 1.00 94.38 80 PHE A C 1
ATOM 668 O O . PHE A 1 80 ? -4.393 -5.035 -3.393 1.00 94.38 80 PHE A O 1
ATOM 675 N N . MET A 1 81 ? -3.501 -2.963 -3.211 1.00 95.12 81 MET A N 1
ATOM 676 C CA . MET A 1 81 ? -3.307 -2.719 -4.639 1.00 95.12 81 MET A CA 1
ATOM 677 C C . MET A 1 81 ? -1.892 -2.200 -4.866 1.00 95.12 81 MET A C 1
ATOM 679 O O . MET A 1 81 ? -1.529 -1.141 -4.347 1.00 95.12 81 MET A O 1
ATOM 683 N N . GLU A 1 82 ? -1.094 -2.935 -5.632 1.00 95.75 82 GLU A N 1
ATOM 684 C CA . GLU A 1 82 ? 0.287 -2.550 -5.908 1.00 95.75 82 GLU A CA 1
ATOM 685 C C . GLU A 1 82 ? 0.392 -1.609 -7.113 1.00 95.75 82 GLU A C 1
ATOM 687 O O . GLU A 1 82 ? -0.299 -1.748 -8.124 1.00 95.75 82 GLU A O 1
ATOM 692 N N . THR A 1 83 ? 1.270 -0.620 -6.985 1.00 95.69 83 THR A N 1
ATOM 693 C CA . THR A 1 83 ? 1.582 0.374 -8.009 1.00 95.69 83 THR A CA 1
ATOM 694 C C . THR A 1 83 ? 3.090 0.513 -8.139 1.00 95.69 83 THR A C 1
ATOM 696 O O . THR A 1 83 ? 3.823 0.531 -7.147 1.00 95.69 83 THR A O 1
ATOM 699 N N . TYR A 1 84 ? 3.555 0.633 -9.379 1.00 94.75 84 TYR A N 1
ATOM 700 C CA . TYR A 1 84 ? 4.954 0.839 -9.707 1.00 94.75 84 TYR A CA 1
ATOM 701 C C . TYR A 1 84 ? 5.118 2.174 -10.426 1.00 94.75 84 TYR A C 1
ATOM 703 O O . TYR A 1 84 ? 4.896 2.299 -11.631 1.00 94.75 84 TYR A O 1
ATOM 711 N N . ASN A 1 85 ? 5.488 3.194 -9.657 1.00 92.25 85 ASN A N 1
ATOM 712 C CA . ASN A 1 85 ? 5.696 4.553 -10.134 1.00 92.25 85 ASN A CA 1
ATOM 713 C C . ASN A 1 85 ? 6.944 5.175 -9.493 1.00 92.25 85 ASN A C 1
ATOM 715 O O . ASN A 1 85 ? 7.388 4.764 -8.421 1.00 92.25 85 ASN A O 1
ATOM 719 N N . ALA A 1 86 ? 7.476 6.202 -10.144 1.00 90.81 86 ALA A N 1
ATOM 720 C CA . ALA A 1 86 ? 8.562 7.041 -9.656 1.00 90.81 86 ALA A CA 1
ATOM 721 C C . ALA A 1 86 ? 8.303 8.505 -10.048 1.00 90.81 86 ALA A C 1
ATOM 723 O O . ALA A 1 86 ? 7.265 8.831 -10.628 1.00 90.81 86 ALA A O 1
ATOM 724 N N . SER A 1 87 ? 9.238 9.401 -9.732 1.00 89.31 87 SER A N 1
ATOM 725 C CA . SER A 1 87 ? 9.195 10.797 -10.195 1.00 89.31 87 SER A CA 1
ATOM 726 C C . SER A 1 87 ? 9.186 10.924 -11.721 1.00 89.31 87 SER A C 1
ATOM 728 O O . SER A 1 87 ? 8.655 11.891 -12.258 1.00 89.31 87 SER A O 1
ATOM 730 N N . GLU A 1 88 ? 9.773 9.947 -12.402 1.00 90.94 88 GLU A N 1
ATOM 731 C CA . GLU A 1 88 ? 9.996 9.893 -13.841 1.00 90.94 88 GLU A CA 1
ATOM 732 C C . GLU A 1 88 ? 8.790 9.341 -14.609 1.00 90.94 88 GLU A C 1
ATOM 734 O O . GLU A 1 88 ? 8.713 9.515 -15.823 1.00 90.94 88 GLU A O 1
ATOM 739 N N . GLY A 1 89 ? 7.846 8.682 -13.933 1.00 91.69 89 GLY A N 1
ATOM 740 C CA . GLY A 1 89 ? 6.698 8.090 -14.605 1.00 91.69 89 GLY A CA 1
ATOM 741 C C . GLY A 1 89 ? 5.910 7.094 -13.768 1.00 91.69 89 GLY A C 1
ATOM 742 O O . GLY A 1 89 ? 6.298 6.702 -12.667 1.00 91.69 89 GLY A O 1
ATOM 743 N N . PHE A 1 90 ? 4.774 6.677 -14.319 1.00 92.88 90 PHE A N 1
ATOM 744 C CA . PHE A 1 90 ? 3.926 5.633 -13.763 1.00 92.88 90 PHE A CA 1
ATOM 745 C C . PHE A 1 90 ? 4.016 4.422 -14.686 1.00 92.88 90 PHE A C 1
ATOM 747 O O . PHE A 1 90 ? 3.542 4.471 -15.817 1.00 92.88 90 PHE A O 1
ATOM 754 N N . PHE A 1 91 ? 4.677 3.363 -14.228 1.00 95.38 91 PHE A N 1
ATOM 755 C CA . PHE A 1 91 ? 5.127 2.289 -15.105 1.00 95.38 91 PHE A CA 1
ATOM 756 C C . PHE A 1 91 ? 4.202 1.079 -15.094 1.00 95.38 91 PHE A C 1
ATOM 758 O O . PHE A 1 91 ? 4.051 0.428 -16.122 1.00 95.38 91 PHE A O 1
ATOM 765 N N . GLY A 1 92 ? 3.593 0.766 -13.953 1.00 95.38 92 GLY A N 1
ATOM 766 C CA . GLY A 1 92 ? 2.729 -0.398 -13.828 1.00 95.38 92 GLY A CA 1
ATOM 767 C C . GLY A 1 92 ? 1.766 -0.305 -12.658 1.00 95.38 92 GLY A C 1
ATOM 768 O O . GLY A 1 92 ? 1.982 0.457 -11.715 1.00 95.38 92 GLY A O 1
ATOM 769 N N . LEU A 1 93 ? 0.697 -1.088 -12.723 1.00 94.88 93 LEU A N 1
ATOM 770 C CA . LEU A 1 93 ? -0.253 -1.270 -11.629 1.00 94.88 93 LEU A CA 1
ATOM 771 C C . LEU A 1 93 ? -0.787 -2.691 -11.619 1.00 94.88 93 LEU A C 1
ATOM 773 O O . LEU A 1 93 ? -0.810 -3.364 -12.644 1.00 94.88 93 LEU A O 1
ATOM 777 N N . GLN A 1 94 ? -1.254 -3.125 -10.463 1.00 95.12 94 GLN A N 1
ATOM 778 C CA . GLN A 1 94 ? -2.031 -4.342 -10.325 1.00 95.12 94 GLN A CA 1
ATOM 779 C C . GLN A 1 94 ? -3.474 -4.075 -10.773 1.00 95.12 94 GLN A C 1
ATOM 781 O O . GLN A 1 94 ? -4.222 -3.364 -10.100 1.00 95.12 94 GLN A O 1
ATOM 786 N N . ASP A 1 95 ? -3.857 -4.611 -11.928 1.00 93.50 95 ASP A N 1
ATOM 787 C CA . ASP A 1 95 ? -5.193 -4.456 -12.514 1.00 93.50 95 ASP A CA 1
ATOM 788 C C . ASP A 1 95 ? -6.191 -5.489 -11.968 1.00 93.50 95 ASP A C 1
ATOM 790 O O . ASP A 1 95 ? -7.392 -5.224 -11.888 1.00 93.50 95 ASP A O 1
ATOM 794 N N . GLU A 1 96 ? -5.689 -6.636 -11.507 1.00 91.88 96 GLU A N 1
ATOM 795 C CA . GLU A 1 96 ? -6.469 -7.694 -10.872 1.00 91.88 96 GLU A CA 1
ATOM 796 C C . GLU A 1 96 ? -5.963 -7.995 -9.453 1.00 91.88 96 GLU A C 1
ATOM 798 O O . GLU A 1 96 ? -4.889 -8.560 -9.257 1.00 91.88 96 GLU A O 1
ATOM 803 N N . LEU A 1 97 ? -6.780 -7.700 -8.436 1.00 86.31 97 LEU A N 1
ATOM 804 C CA . LEU A 1 97 ? -6.403 -7.872 -7.021 1.00 86.31 97 LEU A CA 1
ATOM 805 C C . LEU A 1 97 ? -6.167 -9.336 -6.595 1.00 86.31 97 LEU A C 1
ATOM 807 O O . LEU A 1 97 ? -5.645 -9.586 -5.510 1.00 86.31 97 LEU A O 1
ATOM 811 N N . SER A 1 98 ? -6.587 -10.309 -7.408 1.00 87.44 98 SER A N 1
ATOM 812 C CA . SER A 1 98 ? -6.367 -11.741 -7.162 1.00 87.44 98 SER A CA 1
ATOM 813 C C . SER A 1 98 ? -5.020 -12.256 -7.666 1.00 87.44 98 SER A C 1
ATOM 815 O O . SER A 1 98 ? -4.674 -13.401 -7.377 1.00 87.44 98 SER A O 1
ATOM 817 N N . ARG A 1 99 ? -4.286 -11.460 -8.448 1.00 89.19 99 ARG A N 1
ATOM 818 C CA . ARG A 1 99 ? -2.981 -11.824 -9.011 1.00 89.19 99 ARG A CA 1
ATOM 819 C C . ARG A 1 99 ? -1.874 -11.084 -8.271 1.00 89.19 99 ARG A C 1
ATOM 821 O O . ARG A 1 99 ? -2.143 -10.087 -7.625 1.00 89.19 99 ARG A O 1
ATOM 828 N N . GLU A 1 100 ? -0.639 -11.567 -8.335 1.00 86.81 100 GLU A N 1
ATOM 829 C CA . GLU A 1 100 ? 0.520 -10.886 -7.723 1.00 86.81 100 GLU A CA 1
ATOM 830 C C . GLU A 1 100 ? 1.376 -10.130 -8.747 1.00 86.81 100 GLU A C 1
ATOM 832 O O . GLU A 1 100 ? 2.341 -9.466 -8.378 1.00 86.81 100 GLU A O 1
ATOM 837 N N . ASP A 1 101 ? 1.048 -10.244 -10.032 1.00 92.62 101 ASP A N 1
ATOM 838 C CA . ASP A 1 101 ? 1.724 -9.516 -11.094 1.00 92.62 101 ASP A CA 1
ATOM 839 C C . ASP A 1 101 ? 1.106 -8.131 -11.328 1.00 92.62 101 ASP A C 1
ATOM 841 O O . ASP A 1 101 ? 0.085 -7.753 -10.751 1.00 92.62 101 ASP A O 1
ATOM 845 N N . MET A 1 102 ? 1.792 -7.345 -12.154 1.00 94.00 102 MET A N 1
ATOM 846 C CA . MET A 1 102 ? 1.384 -5.996 -12.520 1.00 94.00 102 MET A CA 1
ATOM 847 C C . MET A 1 102 ? 1.282 -5.875 -14.035 1.00 94.00 102 MET A C 1
ATOM 849 O O . MET A 1 102 ? 2.115 -6.398 -14.780 1.00 94.00 102 MET A O 1
ATOM 853 N N . LEU A 1 103 ? 0.292 -5.112 -14.478 1.00 95.62 103 LEU A N 1
ATOM 854 C CA . LEU A 1 103 ? 0.146 -4.659 -15.846 1.00 95.62 103 LEU A CA 1
ATOM 855 C C . LEU A 1 103 ? 1.137 -3.522 -16.122 1.00 95.62 103 LEU A C 1
ATOM 857 O O . LEU A 1 103 ? 1.130 -2.500 -15.432 1.00 95.62 103 LEU A O 1
ATOM 861 N N . LEU A 1 104 ? 1.968 -3.688 -17.153 1.00 96.12 104 LEU A N 1
ATOM 862 C CA . LEU A 1 104 ? 2.852 -2.641 -17.669 1.00 96.12 104 LEU A CA 1
ATOM 863 C C . LEU A 1 104 ? 2.043 -1.630 -18.498 1.00 96.12 104 LEU A C 1
ATOM 865 O O . LEU A 1 104 ? 1.299 -2.015 -19.400 1.00 96.12 104 LEU A O 1
ATOM 869 N N . LEU A 1 105 ? 2.205 -0.338 -18.216 1.00 95.81 105 LEU A N 1
ATOM 870 C CA . LEU A 1 105 ? 1.447 0.732 -18.866 1.00 95.81 105 LEU A CA 1
ATOM 871 C C . LEU A 1 105 ? 2.178 1.262 -20.105 1.00 95.81 105 LEU A C 1
ATOM 873 O O . LEU A 1 105 ? 3.075 2.090 -20.007 1.00 95.81 105 LEU A O 1
ATOM 877 N N . LEU A 1 106 ? 1.768 0.809 -21.289 1.00 94.62 106 LEU A N 1
ATOM 878 C CA . LEU A 1 106 ? 2.470 1.119 -22.543 1.00 94.62 106 LEU A CA 1
ATOM 879 C C . LEU A 1 106 ? 2.120 2.493 -23.144 1.00 94.62 106 LEU A C 1
ATOM 881 O O . LEU A 1 106 ? 2.929 3.070 -23.863 1.00 94.62 106 LEU A O 1
ATOM 885 N N . ASP A 1 107 ? 0.950 3.047 -22.815 1.00 92.31 107 ASP A N 1
ATOM 886 C CA . ASP A 1 107 ? 0.412 4.259 -23.460 1.00 92.31 107 ASP A CA 1
ATOM 887 C C . ASP A 1 107 ? 0.511 5.521 -22.581 1.00 92.31 107 ASP A C 1
ATOM 889 O O . ASP A 1 107 ? -0.233 6.486 -22.752 1.00 92.31 107 ASP A O 1
ATOM 893 N N . TYR A 1 108 ? 1.438 5.533 -21.618 1.00 91.12 108 TYR A N 1
ATOM 894 C CA . TYR A 1 108 ? 1.594 6.612 -20.627 1.00 91.12 108 TYR A CA 1
ATOM 895 C C . TYR A 1 108 ? 2.712 7.609 -20.982 1.00 91.12 108 TYR A C 1
ATOM 897 O O . TYR A 1 108 ? 3.199 8.349 -20.129 1.00 91.12 108 TYR A O 1
ATOM 905 N N . GLY A 1 109 ? 3.116 7.648 -22.256 1.00 91.25 109 GLY A N 1
ATOM 906 C CA . GLY A 1 109 ? 4.184 8.529 -22.743 1.00 91.25 109 GLY A CA 1
ATOM 907 C C . GLY A 1 109 ? 5.594 8.071 -22.357 1.00 91.25 109 GLY A C 1
ATOM 908 O O . GLY A 1 109 ? 6.525 8.872 -22.400 1.00 91.25 109 GLY A O 1
ATOM 909 N N . ILE A 1 110 ? 5.747 6.798 -21.983 1.00 93.00 110 ILE A N 1
ATOM 910 C CA . ILE A 1 110 ? 7.009 6.176 -21.576 1.00 93.00 110 ILE A CA 1
ATOM 911 C C . ILE A 1 110 ? 7.377 5.123 -22.622 1.00 93.00 110 ILE A C 1
ATOM 913 O O . ILE A 1 110 ? 6.570 4.257 -22.950 1.00 93.00 110 ILE A O 1
ATOM 917 N N . PHE A 1 111 ? 8.599 5.199 -23.144 1.00 93.00 111 PHE A N 1
ATOM 918 C CA . PHE A 1 111 ? 9.177 4.158 -23.990 1.00 93.00 111 PHE A CA 1
ATOM 919 C C . PHE A 1 111 ? 10.071 3.258 -23.132 1.00 93.00 111 PHE A C 1
ATOM 921 O O . PHE A 1 111 ? 10.872 3.765 -22.347 1.00 93.00 111 PHE A O 1
ATOM 928 N N . TYR A 1 112 ? 9.920 1.940 -23.265 1.00 92.75 112 TYR A N 1
ATOM 929 C CA . TYR A 1 112 ? 10.609 0.957 -22.430 1.00 92.75 112 TYR A CA 1
ATOM 930 C C . TYR A 1 112 ? 11.673 0.210 -23.230 1.00 92.75 112 TYR A C 1
ATOM 932 O O . TYR A 1 112 ? 11.376 -0.368 -24.274 1.00 92.75 112 TYR A O 1
ATOM 940 N N . GLU A 1 113 ? 12.882 0.148 -22.681 1.00 92.12 113 GLU A N 1
ATOM 941 C CA . GLU A 1 113 ? 13.956 -0.737 -23.128 1.00 92.12 113 GLU A CA 1
ATOM 942 C C . GLU A 1 113 ? 14.401 -1.587 -21.936 1.00 92.12 113 GLU A C 1
ATOM 944 O O . GLU A 1 113 ? 14.504 -1.091 -20.811 1.00 92.12 113 GLU A O 1
ATOM 949 N N . PHE A 1 114 ? 14.644 -2.877 -22.167 1.00 92.00 114 PHE A N 1
ATOM 950 C CA . PHE A 1 114 ? 15.058 -3.814 -21.126 1.00 92.00 114 PHE A CA 1
ATOM 951 C C . PHE A 1 114 ? 16.394 -4.433 -21.516 1.00 92.00 114 PHE A C 1
ATOM 953 O O . PHE A 1 114 ? 16.475 -5.146 -22.510 1.00 92.00 114 PHE A O 1
ATOM 960 N N . VAL A 1 115 ? 17.427 -4.187 -20.711 1.00 93.75 115 VAL A N 1
ATOM 961 C CA . VAL A 1 115 ? 18.748 -4.794 -20.905 1.00 93.75 115 VAL A CA 1
ATOM 962 C C . VAL A 1 115 ? 18.738 -6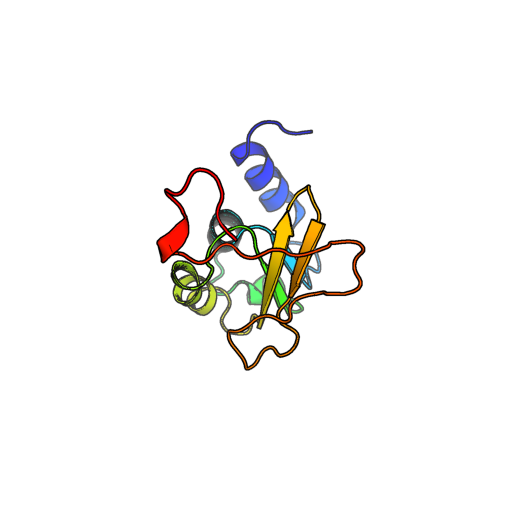.225 -20.356 1.00 93.75 115 VAL A C 1
ATOM 964 O O . VAL A 1 115 ? 18.401 -6.414 -19.180 1.00 93.75 115 VAL A O 1
ATOM 967 N N . PRO A 1 116 ? 19.125 -7.245 -21.146 1.00 93.44 116 PRO A N 1
ATOM 968 C CA . PRO A 1 116 ? 19.266 -8.603 -20.641 1.00 93.44 116 PRO A CA 1
ATOM 969 C C . PRO A 1 116 ? 20.283 -8.669 -19.498 1.00 93.44 116 PRO A C 1
ATOM 971 O O . PRO A 1 116 ? 21.363 -8.085 -19.571 1.00 93.44 116 PRO A O 1
ATOM 974 N N . LEU A 1 117 ? 19.982 -9.445 -18.451 1.00 92.38 117 LEU A N 1
ATOM 975 C CA . LEU A 1 117 ? 20.837 -9.536 -17.259 1.00 92.38 117 LEU A CA 1
ATOM 976 C C . LEU A 1 117 ? 22.282 -9.952 -17.593 1.00 92.38 117 LEU A C 1
ATOM 978 O O . LEU A 1 117 ? 23.228 -9.453 -16.992 1.00 92.38 117 LEU A O 1
ATOM 982 N N . ALA A 1 118 ? 22.449 -10.839 -18.579 1.00 93.94 118 ALA A N 1
ATOM 983 C CA . ALA A 1 118 ? 23.753 -11.309 -19.047 1.00 93.94 118 ALA A CA 1
ATOM 984 C C . ALA A 1 118 ? 24.604 -10.214 -19.724 1.00 93.94 118 ALA A C 1
ATOM 986 O O . ALA A 1 118 ? 25.802 -10.409 -19.925 1.00 93.94 118 ALA A O 1
ATOM 987 N N . GLU A 1 119 ? 24.004 -9.076 -20.079 1.00 93.44 119 GLU A N 1
ATOM 988 C CA . GLU A 1 119 ? 24.659 -7.968 -20.778 1.00 93.44 119 GLU A CA 1
ATOM 989 C C . GLU A 1 119 ? 24.891 -6.741 -19.885 1.00 93.44 119 GLU A C 1
ATOM 991 O O . GLU A 1 119 ? 25.490 -5.773 -20.341 1.00 93.44 119 GLU A O 1
ATOM 996 N N . LEU A 1 120 ? 24.494 -6.779 -18.606 1.00 91.12 120 LEU A N 1
ATOM 997 C CA . LEU A 1 120 ? 24.576 -5.631 -17.688 1.00 91.12 120 LEU A CA 1
ATOM 998 C C . LEU A 1 120 ? 25.977 -5.016 -17.553 1.00 91.12 120 LEU A C 1
ATOM 1000 O O . LEU A 1 120 ? 26.096 -3.812 -17.350 1.00 91.12 120 LEU A O 1
ATOM 1004 N N . GLU A 1 121 ? 27.031 -5.831 -17.642 1.00 93.12 121 GLU A N 1
ATOM 1005 C CA . GLU A 1 121 ? 28.422 -5.364 -17.533 1.00 93.12 121 GLU A CA 1
ATOM 1006 C C . GLU A 1 121 ? 29.043 -4.985 -18.887 1.00 93.12 121 GLU A C 1
ATOM 1008 O O . GLU A 1 121 ? 30.197 -4.555 -18.952 1.00 93.12 121 GLU A O 1
ATOM 1013 N N . GLN A 1 122 ? 28.308 -5.147 -19.989 1.00 93.88 122 GLN A N 1
ATOM 1014 C CA . GLN A 1 122 ? 28.793 -4.766 -21.308 1.00 93.88 122 GLN A CA 1
ATOM 1015 C C . GLN A 1 122 ? 28.718 -3.248 -21.475 1.00 93.88 122 GLN A C 1
ATOM 1017 O O . GLN A 1 122 ? 27.783 -2.594 -21.027 1.00 93.88 122 GLN A O 1
ATOM 1022 N N . ALA A 1 123 ? 29.692 -2.669 -22.178 1.00 90.62 123 ALA A N 1
ATOM 1023 C CA . ALA A 1 123 ? 29.697 -1.229 -22.445 1.00 90.62 123 ALA A CA 1
ATOM 1024 C C . ALA A 1 123 ? 28.522 -0.780 -23.338 1.00 90.62 123 ALA A C 1
ATOM 1026 O O . ALA A 1 123 ? 28.119 0.382 -23.290 1.00 90.62 123 ALA A O 1
ATOM 1027 N N . HIS A 1 124 ? 27.994 -1.691 -24.163 1.00 88.12 124 HIS A N 1
ATOM 1028 C CA . HIS A 1 124 ? 26.934 -1.432 -25.138 1.00 88.12 124 HIS A CA 1
ATOM 1029 C C . HIS A 1 124 ? 25.945 -2.616 -25.203 1.00 88.12 124 HIS A C 1
ATOM 1031 O O . HIS A 1 124 ? 25.975 -3.358 -26.189 1.00 88.12 124 HIS A O 1
ATOM 1037 N N . PRO A 1 125 ? 25.115 -2.822 -24.162 1.00 85.56 125 PRO A N 1
ATOM 1038 C CA . PRO A 1 125 ? 24.091 -3.865 -24.159 1.00 85.56 125 PRO A CA 1
ATOM 1039 C C . PRO A 1 125 ? 23.024 -3.594 -25.226 1.00 85.56 125 PRO A C 1
ATOM 1041 O O . PRO A 1 125 ? 22.818 -2.435 -25.608 1.00 85.56 125 PRO A O 1
ATOM 1044 N N . ARG A 1 126 ? 22.365 -4.646 -25.717 1.00 74.25 126 ARG A N 1
ATOM 1045 C CA . ARG A 1 126 ? 21.309 -4.546 -26.735 1.00 74.25 126 ARG A CA 1
ATOM 1046 C C . ARG A 1 126 ? 19.989 -5.166 -26.308 1.00 74.25 126 ARG A C 1
ATOM 1048 O O . ARG A 1 126 ? 19.993 -6.129 -25.516 1.00 74.25 126 ARG A O 1
#

Foldseek 3Di:
DDPDLVVVLVVCLVPPLQDQAQEAEEALVSVLVSLVVNCVVVVHFASCVSHVNHEEYEHEPDDCVVCVVVCCRHHVRYQYKYWYADPVGTFWTDPDSVDPDTDGDPPGPDDDDDFPPVCPPPPDTD

Secondary structure (DSSP, 8-state):
---SHHHHHHHHHHHSTTS---EEEE-HHHHHHHHHHHHHHHT-SSGGGT-TT--EEEE-SS-SGGGHHHHHHH-TT-EEEEEEEETTEEEEE-S-TT-S--EE-TTSS-------GGGTTSSS--

pLDDT: mean 92.62, std 5.8, range [51.72, 97.69]